Protein AF-A0A8R7VFB5-F1 (afdb_monomer_lite)

Foldseek 3Di:
DPPVVVVVVQVVCCVVQQWDWDDDQFIKIWHACLDPVGRVDIWIWGWHADPNAIDTDDGFPDFPCVVVLSVVCSVPVCVVVSSVVSSVRSSVCVVVVVGRDDDDPPPDDPDDPDDDDDDDDDDDDDDDDDDDDDDDDDDDDDDDDDDDDDDDDDDDDDDDDDDDDDDDDDDDDDDDDDD

InterPro domains:
  IPR013255 Chromosome segregation protein Spc25, C-terminal [PF08234] (23-91)
  IPR045143 Kinetochore protein Spc25 [PTHR14281] (3-148)

Secondary structure (DSSP, 8-state):
-HHHHHHHHHHHHHHHHTEEEEESSSEEEEE-SSSSSSTT--EEEEEEEETTEEEEEEEESPPTTHHHHHHHHHHH--HHHHHHHHHHHHHHHHHTT----------------PPPPP------------------------------------------------PPPPPP-------

pLDDT: mean 72.6, std 24.39, range [34.16, 98.31]

Structure (mmCIF, N/CA/C/O backbone):
data_AF-A0A8R7VFB5-F1
#
_entry.id   AF-A0A8R7VFB5-F1
#
loop_
_atom_site.group_PDB
_atom_site.id
_atom_site.type_symbol
_atom_site.label_atom_id
_atom_site.label_alt_id
_atom_site.label_comp_id
_atom_site.label_asym_id
_atom_site.label_entity_id
_atom_site.label_seq_id
_atom_site.pdbx_PDB_ins_code
_atom_site.Cartn_x
_atom_site.Cartn_y
_atom_site.Cartn_z
_atom_site.occupancy
_atom_site.B_iso_or_equiv
_atom_site.auth_seq_id
_atom_site.auth_comp_id
_atom_site.auth_asym_id
_atom_site.auth_atom_id
_atom_site.pdbx_PDB_model_num
ATOM 1 N N . MET A 1 1 ? -16.715 -22.264 -16.220 1.00 55.41 1 MET A N 1
ATOM 2 C CA . MET A 1 1 ? -16.460 -21.001 -16.951 1.00 55.41 1 MET A CA 1
ATOM 3 C C . MET A 1 1 ? -15.965 -19.855 -16.053 1.00 55.41 1 MET A C 1
ATOM 5 O O . MET A 1 1 ? -15.062 -19.168 -16.485 1.00 55.41 1 MET A O 1
ATOM 9 N N . GLY A 1 2 ? -16.449 -19.653 -14.815 1.00 65.12 2 GLY A N 1
ATOM 10 C CA . GLY A 1 2 ? -16.137 -18.430 -14.037 1.00 65.12 2 GLY A CA 1
ATOM 11 C C . GLY A 1 2 ? -14.713 -18.240 -13.472 1.00 65.12 2 GLY A C 1
ATOM 12 O O . GLY A 1 2 ? -14.278 -17.103 -13.348 1.00 65.12 2 GLY A O 1
ATOM 13 N N . LYS A 1 3 ? -13.966 -19.307 -13.147 1.00 72.25 3 LYS A N 1
ATOM 14 C CA . LYS A 1 3 ? -12.636 -19.177 -12.502 1.00 72.25 3 LYS A CA 1
ATOM 15 C C . LYS A 1 3 ? -11.554 -18.613 -13.432 1.00 72.25 3 LYS A C 1
ATOM 17 O O . LYS A 1 3 ? -10.810 -17.734 -13.027 1.00 72.25 3 LYS A O 1
ATOM 22 N N . LYS A 1 4 ? -11.544 -19.042 -14.701 1.00 75.69 4 LYS A N 1
ATOM 23 C CA . LYS A 1 4 ? -10.552 -18.603 -15.702 1.00 75.69 4 LYS A CA 1
ATOM 24 C C . LYS A 1 4 ? -10.586 -17.085 -15.926 1.00 75.69 4 LYS A C 1
ATOM 26 O O . LYS A 1 4 ? -9.539 -16.460 -15.993 1.00 75.69 4 LYS A O 1
ATOM 31 N N . ASN A 1 5 ? -11.785 -16.501 -15.943 1.00 88.62 5 ASN A N 1
ATOM 32 C CA . ASN A 1 5 ? -11.971 -15.057 -16.108 1.00 88.62 5 ASN A CA 1
ATOM 33 C C . ASN A 1 5 ? -11.494 -14.264 -14.878 1.00 88.62 5 ASN A C 1
ATOM 35 O O . ASN A 1 5 ? -11.025 -13.139 -15.014 1.00 88.62 5 ASN A O 1
ATOM 39 N N . LEU A 1 6 ? -11.615 -14.842 -13.675 1.00 92.50 6 LEU A N 1
ATOM 40 C CA . LEU A 1 6 ? -11.145 -14.213 -12.441 1.00 92.50 6 LEU A CA 1
ATOM 41 C C . LEU A 1 6 ? -9.615 -14.221 -12.366 1.00 92.50 6 LEU A C 1
ATOM 43 O O . LEU A 1 6 ? -9.022 -13.188 -12.077 1.00 92.50 6 LEU A O 1
ATOM 47 N N . ASP A 1 7 ? -8.987 -15.358 -12.662 1.00 92.88 7 ASP A N 1
ATOM 48 C CA . ASP A 1 7 ? -7.526 -15.487 -12.647 1.00 92.88 7 ASP A CA 1
ATOM 49 C C . ASP A 1 7 ? -6.875 -14.566 -13.691 1.00 92.88 7 ASP A C 1
ATOM 51 O O . ASP A 1 7 ? -5.879 -13.901 -13.405 1.00 92.88 7 ASP A O 1
ATOM 55 N N . GLU A 1 8 ? -7.478 -14.459 -14.879 1.00 94.62 8 GLU A N 1
ATOM 56 C CA . GLU A 1 8 ? -7.041 -13.530 -15.923 1.00 94.62 8 GLU A CA 1
ATOM 57 C C . GLU A 1 8 ? -7.176 -12.067 -15.482 1.00 94.62 8 GLU A C 1
ATOM 59 O O . GLU A 1 8 ? -6.231 -11.289 -15.633 1.00 94.62 8 GLU A O 1
ATOM 64 N N . ALA A 1 9 ? -8.305 -11.700 -14.868 1.00 94.69 9 ALA A N 1
ATOM 65 C CA . ALA A 1 9 ? -8.497 -10.360 -14.326 1.00 94.69 9 ALA A CA 1
ATOM 66 C C . ALA A 1 9 ? -7.468 -10.045 -13.228 1.00 94.69 9 ALA A C 1
ATOM 68 O O . ALA A 1 9 ? -6.837 -8.990 -13.267 1.00 94.69 9 ALA A O 1
ATOM 69 N N . ILE A 1 10 ? -7.244 -10.963 -12.281 1.00 94.19 10 ILE A N 1
ATOM 70 C CA . ILE A 1 10 ? -6.244 -10.806 -11.214 1.00 94.19 10 ILE A CA 1
ATOM 71 C C . ILE A 1 10 ? -4.848 -10.631 -11.814 1.00 94.19 10 ILE A C 1
ATOM 73 O O . ILE A 1 10 ? -4.123 -9.716 -11.428 1.00 94.19 10 ILE A O 1
ATOM 77 N N . MET A 1 11 ? -4.471 -11.464 -12.786 1.00 95.06 11 MET A N 1
ATOM 78 C CA . MET A 1 11 ? -3.186 -11.352 -13.472 1.00 95.06 11 MET A CA 1
ATOM 79 C C . MET A 1 11 ? -3.040 -9.995 -14.173 1.00 95.06 11 MET A C 1
ATOM 81 O O . MET A 1 11 ? -1.986 -9.361 -14.067 1.00 95.06 11 MET A O 1
ATOM 85 N N . TRP A 1 12 ? -4.092 -9.526 -14.849 1.00 96.31 12 TRP A N 1
ATOM 86 C CA . TRP A 1 12 ? -4.102 -8.220 -15.501 1.00 96.31 12 TRP A CA 1
ATOM 87 C C . TRP A 1 12 ? -3.917 -7.083 -14.489 1.00 96.31 12 TRP A C 1
ATOM 89 O O . TRP A 1 12 ? -3.036 -6.243 -14.680 1.00 96.31 12 TRP A O 1
ATOM 99 N N . TYR A 1 13 ? -4.659 -7.092 -13.375 1.00 95.62 13 TYR A N 1
ATOM 100 C CA . TYR A 1 13 ? -4.516 -6.097 -12.307 1.00 95.62 13 TYR A CA 1
ATOM 101 C C . TYR A 1 13 ? -3.123 -6.124 -11.682 1.00 95.62 13 TYR A C 1
ATOM 103 O O . TYR A 1 13 ? -2.502 -5.069 -11.543 1.00 95.62 13 TYR A O 1
ATOM 111 N N . ASN A 1 14 ? -2.596 -7.312 -11.378 1.00 95.44 14 ASN A N 1
ATOM 112 C CA . ASN A 1 14 ? -1.265 -7.467 -10.798 1.00 95.44 14 ASN A CA 1
ATOM 113 C C . ASN A 1 14 ? -0.189 -6.883 -11.718 1.00 95.44 14 ASN A C 1
ATOM 115 O O . ASN A 1 14 ? 0.667 -6.115 -11.273 1.00 95.44 14 ASN A O 1
ATOM 119 N N . LYS A 1 15 ? -0.265 -7.198 -13.017 1.00 94.88 15 LYS A N 1
ATOM 120 C CA . LYS A 1 15 ? 0.679 -6.711 -14.025 1.00 94.88 15 LYS A CA 1
ATOM 121 C C . LYS A 1 15 ? 0.552 -5.209 -14.251 1.00 94.88 15 LYS A C 1
ATOM 123 O O . LYS A 1 15 ? 1.570 -4.518 -14.305 1.00 94.88 15 LYS A O 1
ATOM 128 N N . PHE A 1 16 ? -0.665 -4.699 -14.423 1.00 95.44 16 PHE A N 1
ATOM 129 C CA . PHE A 1 16 ? -0.894 -3.297 -14.764 1.00 95.44 16 PHE A CA 1
ATOM 130 C C . PHE A 1 16 ? -0.557 -2.379 -13.589 1.00 95.44 16 PHE A C 1
ATOM 132 O O . PHE A 1 16 ? 0.201 -1.426 -13.750 1.00 95.44 16 PHE A O 1
ATOM 139 N N . LEU A 1 17 ? -1.047 -2.710 -12.393 1.00 95.38 17 LEU A N 1
ATOM 140 C CA . LEU A 1 17 ? -0.839 -1.893 -11.203 1.00 95.38 17 LEU A CA 1
ATOM 141 C C . LEU A 1 17 ? 0.534 -2.103 -10.562 1.00 95.38 17 LEU A C 1
ATOM 143 O O . LEU A 1 17 ? 0.938 -1.256 -9.765 1.00 95.38 17 LEU A O 1
ATOM 147 N N . GLY A 1 18 ? 1.232 -3.206 -10.861 1.00 96.69 18 GLY A N 1
ATOM 148 C CA . GLY A 1 18 ? 2.408 -3.613 -10.088 1.00 96.69 18 GLY A CA 1
ATOM 149 C C . GLY A 1 18 ? 2.028 -3.829 -8.626 1.00 96.69 18 GLY A C 1
ATOM 150 O O . GLY A 1 18 ? 2.663 -3.293 -7.731 1.00 96.69 18 GLY A O 1
ATOM 151 N N . PHE A 1 19 ? 0.899 -4.489 -8.376 1.00 97.38 19 PHE A N 1
ATOM 152 C CA . PHE A 1 19 ? 0.326 -4.616 -7.041 1.00 97.38 19 PHE A CA 1
ATOM 153 C C . PHE A 1 19 ? -0.261 -6.006 -6.863 1.00 97.38 19 PHE A C 1
ATOM 155 O O . PHE A 1 19 ? -1.101 -6.409 -7.656 1.00 97.38 19 PHE A O 1
ATOM 162 N N . ARG A 1 20 ? 0.155 -6.724 -5.822 1.00 96.94 20 ARG A N 1
ATOM 163 C CA . ARG A 1 20 ? -0.391 -8.042 -5.486 1.00 96.94 20 ARG A CA 1
ATOM 164 C C . ARG A 1 20 ? -0.609 -8.180 -3.987 1.00 96.94 20 ARG A C 1
ATOM 166 O O . ARG A 1 20 ? 0.061 -7.530 -3.184 1.00 96.94 20 ARG A O 1
ATOM 173 N N . VAL A 1 21 ? -1.514 -9.082 -3.625 1.00 96.94 21 VAL A N 1
ATOM 174 C CA . VAL A 1 21 ? -1.815 -9.434 -2.236 1.00 96.94 21 VAL A CA 1
ATOM 175 C C . VAL A 1 21 ? -1.481 -10.904 -2.018 1.00 96.94 21 VAL A C 1
ATOM 177 O O . VAL A 1 21 ? -1.875 -11.755 -2.812 1.00 96.94 21 VAL A O 1
ATOM 180 N N . VAL A 1 22 ? -0.738 -11.199 -0.954 1.00 96.31 22 VAL A N 1
ATOM 181 C CA . VAL A 1 22 ? -0.301 -12.551 -0.590 1.00 96.31 22 VAL A CA 1
ATOM 182 C C . VAL A 1 22 ? -0.826 -12.882 0.805 1.00 96.31 22 VAL A C 1
ATOM 184 O O . VAL A 1 22 ? -0.670 -12.087 1.733 1.00 96.31 22 VAL A O 1
ATOM 187 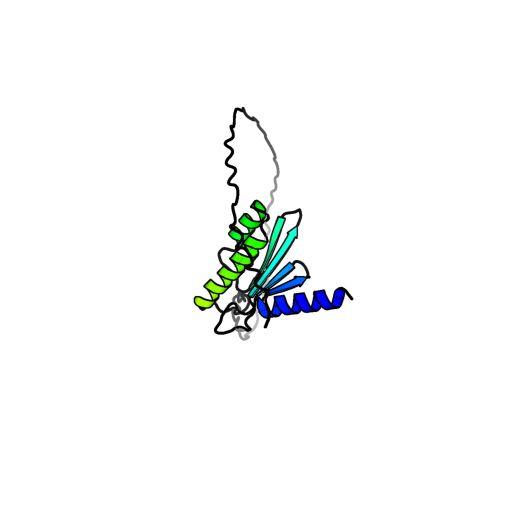N N . ALA A 1 23 ? -1.452 -14.049 0.950 1.00 94.94 23 ALA A N 1
ATOM 188 C CA . ALA A 1 23 ? -1.912 -14.564 2.237 1.00 94.94 23 ALA A CA 1
ATOM 189 C C . ALA A 1 23 ? -0.781 -15.304 2.976 1.00 94.94 23 ALA A C 1
ATOM 191 O O . ALA A 1 23 ? 0.025 -15.992 2.351 1.00 94.94 23 ALA A O 1
ATOM 192 N N . GLY A 1 24 ? -0.737 -15.176 4.301 1.00 92.38 24 GLY A N 1
ATOM 193 C CA . GLY A 1 24 ? 0.229 -15.833 5.185 1.00 92.38 24 GLY A CA 1
ATOM 194 C C . GLY A 1 24 ? -0.167 -15.647 6.652 1.00 92.38 24 GLY A C 1
ATOM 195 O O . GLY A 1 24 ? -1.348 -15.718 6.979 1.00 92.38 24 GLY A O 1
ATOM 196 N N . GLU A 1 25 ? 0.797 -15.361 7.535 1.00 91.25 25 GLU A N 1
ATOM 197 C CA . GLU A 1 25 ? 0.516 -15.011 8.945 1.00 91.25 25 GLU A CA 1
ATOM 198 C C . GLU A 1 25 ? -0.368 -13.751 9.083 1.00 91.25 25 GLU A C 1
ATOM 200 O O . GLU A 1 25 ? -1.109 -13.578 10.052 1.00 91.25 25 GLU A O 1
ATOM 205 N N . GLY A 1 26 ? -0.306 -12.885 8.076 1.00 95.69 26 GLY A N 1
ATOM 206 C CA . GLY A 1 26 ? -1.221 -11.781 7.848 1.00 95.69 26 GLY A CA 1
ATOM 207 C C . GLY A 1 26 ? -1.485 -11.623 6.354 1.00 95.69 26 GLY A C 1
ATOM 208 O O . GLY A 1 26 ? -1.256 -12.536 5.556 1.00 95.69 26 GLY A O 1
ATOM 209 N N . VAL A 1 27 ? -1.941 -10.440 5.964 1.00 97.25 27 VAL A N 1
ATOM 210 C CA . VAL A 1 27 ? -2.135 -10.064 4.565 1.00 97.25 27 VAL A CA 1
ATOM 211 C C . VAL A 1 27 ? -0.975 -9.173 4.141 1.00 97.25 27 VAL A C 1
ATOM 213 O O . VAL A 1 27 ? -0.819 -8.057 4.646 1.00 97.25 27 VAL A O 1
ATOM 216 N N . LYS A 1 28 ? -0.151 -9.666 3.212 1.00 98.06 28 LYS A N 1
ATOM 217 C CA . LYS A 1 28 ? 0.996 -8.934 2.670 1.00 98.06 28 LYS A CA 1
ATOM 218 C C . LYS A 1 28 ? 0.619 -8.238 1.369 1.00 98.06 28 LYS A C 1
ATOM 220 O O . LYS A 1 28 ? 0.228 -8.879 0.397 1.00 98.06 28 LYS A O 1
ATOM 225 N N . PHE A 1 29 ? 0.794 -6.927 1.351 1.00 98.31 29 PHE A N 1
ATOM 226 C CA . PHE A 1 29 ? 0.622 -6.061 0.195 1.00 98.31 29 PHE A CA 1
ATOM 227 C C . PHE A 1 29 ? 1.996 -5.846 -0.423 1.00 98.31 29 PHE A C 1
ATOM 229 O O . PHE A 1 29 ? 2.906 -5.379 0.262 1.00 98.31 29 PHE A O 1
ATOM 236 N N . VAL A 1 30 ? 2.158 -6.210 -1.692 1.00 98.12 30 VAL A N 1
ATOM 237 C CA . VAL A 1 30 ? 3.425 -6.053 -2.410 1.00 98.12 30 VAL A CA 1
ATOM 238 C C . VAL A 1 30 ? 3.220 -5.157 -3.616 1.00 98.12 30 VAL A C 1
ATOM 240 O O . VAL A 1 30 ? 2.300 -5.366 -4.408 1.00 98.12 30 VAL A O 1
ATOM 243 N N . PHE A 1 31 ? 4.099 -4.177 -3.747 1.00 98.31 31 PHE A N 1
ATOM 244 C CA . PHE A 1 31 ? 4.159 -3.234 -4.842 1.00 98.31 31 PHE A CA 1
ATOM 245 C C . PHE A 1 31 ? 5.462 -3.432 -5.608 1.00 98.31 31 PHE A C 1
ATOM 247 O O . PHE A 1 31 ? 6.534 -3.476 -5.014 1.00 98.31 31 PHE A O 1
ATOM 254 N N . SER A 1 32 ? 5.347 -3.501 -6.923 1.00 96.50 32 SER A N 1
ATOM 255 C CA . SER A 1 32 ? 6.426 -3.265 -7.874 1.00 96.50 32 SER A CA 1
ATOM 256 C C . SER A 1 32 ? 6.120 -1.983 -8.649 1.00 96.50 32 SER A C 1
ATOM 258 O O . SER A 1 32 ? 5.075 -1.350 -8.433 1.00 96.50 32 SER A O 1
ATOM 260 N N . LYS A 1 33 ? 7.016 -1.565 -9.551 1.00 95.69 33 LYS A N 1
ATOM 261 C CA . LYS A 1 33 ? 6.849 -0.320 -10.329 1.00 95.69 33 LYS A CA 1
ATOM 262 C C . LYS A 1 33 ? 6.593 0.892 -9.425 1.00 95.69 33 LYS A C 1
ATOM 264 O O . LYS A 1 33 ? 5.737 1.739 -9.700 1.00 95.69 33 LYS A O 1
ATOM 269 N N . VAL A 1 34 ? 7.257 0.899 -8.275 1.00 95.88 34 VAL A N 1
ATOM 270 C CA . VAL A 1 34 ? 7.241 2.014 -7.328 1.00 95.88 34 VAL A CA 1
ATOM 271 C C . VAL A 1 34 ? 8.300 3.017 -7.750 1.00 95.88 34 VAL A C 1
ATOM 273 O O . VAL A 1 34 ? 7.976 4.191 -7.921 1.00 95.88 34 VAL A O 1
ATOM 276 N N . ASP A 1 35 ? 9.524 2.535 -7.963 1.00 94.31 35 ASP A N 1
ATOM 277 C CA . ASP A 1 35 ? 10.593 3.277 -8.613 1.00 94.31 35 ASP A CA 1
ATOM 278 C C . ASP A 1 35 ? 10.544 3.027 -10.127 1.00 94.31 35 ASP A C 1
ATOM 280 O O . ASP A 1 35 ? 10.388 1.893 -10.582 1.00 94.31 35 ASP A O 1
ATOM 284 N N . MET A 1 36 ? 10.640 4.094 -10.919 1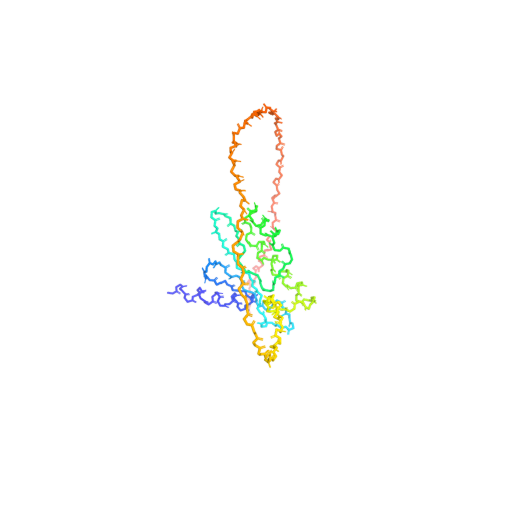.00 90.06 36 MET A N 1
ATOM 285 C CA . MET A 1 36 ? 10.722 3.989 -12.377 1.00 90.06 36 MET A CA 1
ATOM 286 C C . MET A 1 36 ? 12.121 3.584 -12.848 1.00 90.06 36 MET A C 1
ATOM 288 O O . MET A 1 36 ? 12.244 3.064 -13.954 1.00 90.06 36 MET A O 1
ATOM 292 N N . GLN A 1 37 ? 13.154 3.821 -12.033 1.00 91.88 37 GLN A N 1
ATOM 293 C CA . GLN A 1 37 ? 14.533 3.441 -12.342 1.00 91.88 37 GLN A CA 1
ATOM 294 C C . GLN A 1 37 ? 14.778 1.949 -12.093 1.00 91.88 37 GLN A C 1
ATOM 296 O O . GLN A 1 37 ? 15.525 1.314 -12.833 1.00 91.88 37 GLN A O 1
ATOM 301 N N . SER A 1 38 ? 14.099 1.381 -11.096 1.00 92.00 38 SER A N 1
ATOM 302 C CA . SER A 1 38 ? 14.137 -0.041 -10.750 1.00 92.00 38 SER A CA 1
ATOM 303 C C . SER A 1 38 ? 12.713 -0.613 -10.621 1.00 92.00 38 SER A C 1
ATOM 305 O O . SER A 1 38 ? 12.218 -0.873 -9.524 1.00 92.00 38 SER A O 1
ATOM 307 N N . PRO A 1 39 ? 12.005 -0.837 -11.746 1.00 92.94 39 PRO A N 1
ATOM 308 C CA . PRO A 1 39 ? 10.602 -1.263 -11.727 1.00 92.94 39 PRO A CA 1
ATOM 309 C C . PRO A 1 39 ? 10.377 -2.660 -11.132 1.00 92.94 39 PRO A C 1
ATOM 311 O O . PRO A 1 39 ? 9.245 -2.975 -10.746 1.00 92.94 39 PRO A O 1
ATOM 314 N N . ASP A 1 40 ? 11.433 -3.472 -11.061 1.00 92.25 40 ASP A N 1
ATOM 315 C CA . ASP A 1 40 ? 11.420 -4.821 -10.496 1.00 92.25 40 ASP A CA 1
ATOM 316 C C . ASP A 1 40 ? 11.619 -4.835 -8.971 1.00 92.25 40 ASP A C 1
ATOM 318 O O . ASP A 1 40 ? 11.341 -5.855 -8.337 1.00 92.25 40 ASP A O 1
ATOM 322 N N . ASP A 1 41 ? 12.036 -3.714 -8.364 1.00 94.31 41 ASP A N 1
ATOM 323 C CA . ASP A 1 41 ? 12.191 -3.620 -6.913 1.00 94.31 41 ASP A CA 1
ATOM 324 C C . ASP A 1 41 ? 10.838 -3.773 -6.213 1.00 94.31 41 ASP A C 1
ATOM 326 O O . ASP A 1 41 ? 9.830 -3.147 -6.569 1.00 94.31 41 ASP A O 1
ATOM 330 N N . GLU A 1 42 ? 10.829 -4.602 -5.170 1.00 96.12 42 GLU A N 1
ATOM 331 C CA . GLU A 1 42 ? 9.631 -4.880 -4.391 1.00 96.12 42 GLU A CA 1
ATOM 332 C C . GLU A 1 42 ? 9.590 -4.078 -3.094 1.00 96.12 42 GLU A C 1
ATOM 334 O O . GLU A 1 42 ? 10.499 -4.107 -2.263 1.00 96.12 42 GLU A O 1
ATOM 339 N N . TYR A 1 43 ? 8.450 -3.436 -2.882 1.00 97.81 43 TYR A N 1
ATOM 340 C CA . TYR A 1 43 ? 8.106 -2.709 -1.672 1.00 97.81 43 TYR A CA 1
ATOM 341 C C . TYR A 1 43 ? 6.909 -3.410 -1.060 1.00 97.81 43 TYR A C 1
ATOM 343 O O . TYR A 1 43 ? 5.969 -3.779 -1.763 1.00 97.81 43 TYR A O 1
ATOM 351 N N . SER A 1 44 ? 6.904 -3.634 0.245 1.00 97.81 44 SER A N 1
ATOM 352 C CA . SER A 1 44 ? 5.813 -4.380 0.853 1.00 97.81 44 SER A CA 1
ATOM 353 C C . SER A 1 44 ? 5.545 -4.000 2.287 1.00 97.81 44 SER A C 1
ATOM 355 O O . SER A 1 44 ? 6.423 -3.540 3.013 1.00 97.81 44 SER A O 1
ATOM 357 N N . PHE A 1 45 ? 4.314 -4.249 2.707 1.00 98.19 45 PHE A N 1
ATOM 358 C CA . PHE A 1 45 ? 3.954 -4.272 4.110 1.00 98.19 45 PHE A CA 1
ATOM 359 C C . PHE A 1 45 ? 3.012 -5.441 4.389 1.00 98.19 45 PHE A C 1
ATOM 361 O O . PHE A 1 45 ? 2.310 -5.913 3.496 1.00 98.19 45 PHE A O 1
ATOM 368 N N . CYS A 1 46 ? 3.002 -5.922 5.625 1.00 98.19 46 CYS A N 1
ATOM 369 C CA . CYS A 1 46 ? 2.137 -7.001 6.079 1.00 98.19 46 CYS A CA 1
ATOM 370 C C . CYS A 1 46 ? 1.325 -6.520 7.276 1.00 98.19 46 CYS A C 1
ATOM 372 O O . CYS A 1 46 ? 1.903 -6.028 8.246 1.00 98.19 46 CYS A O 1
ATOM 374 N N . ILE A 1 47 ? 0.002 -6.659 7.198 1.00 97.56 47 ILE A N 1
ATOM 375 C CA . ILE A 1 47 ? -0.917 -6.338 8.292 1.00 97.56 47 ILE A CA 1
ATOM 376 C C . ILE A 1 47 ? -1.631 -7.593 8.783 1.00 97.56 47 ILE A C 1
ATOM 378 O O . ILE A 1 47 ? -1.945 -8.493 8.005 1.00 97.56 47 ILE A O 1
ATOM 382 N N . LYS A 1 48 ? -1.928 -7.633 10.078 1.00 97.38 48 LYS A N 1
ATOM 383 C CA . LYS A 1 48 ? -2.732 -8.678 10.712 1.00 97.38 48 LYS A CA 1
ATOM 384 C C . LYS A 1 48 ? -3.784 -8.045 11.594 1.00 97.38 48 LYS A C 1
ATOM 386 O O . LYS A 1 48 ? -3.502 -7.077 12.297 1.00 97.38 48 LYS A O 1
ATOM 391 N N . VAL A 1 49 ? -4.981 -8.611 11.550 1.00 96.06 49 VAL A N 1
ATOM 392 C CA . VAL A 1 49 ? -6.095 -8.186 12.393 1.00 96.06 49 VAL A CA 1
ATOM 393 C C . VAL A 1 49 ? -6.138 -9.089 13.617 1.00 96.06 49 VAL A C 1
ATOM 395 O O . VAL A 1 49 ? -6.217 -10.309 13.481 1.00 96.06 49 VAL A O 1
ATOM 398 N N . ASN A 1 50 ? -6.077 -8.496 14.805 1.00 93.94 50 ASN A N 1
ATOM 399 C CA . ASN A 1 50 ? -6.236 -9.187 16.079 1.00 93.94 50 ASN A CA 1
ATOM 400 C C . ASN A 1 50 ? -7.270 -8.424 16.907 1.00 93.94 50 ASN A C 1
ATOM 402 O O . ASN A 1 50 ? -7.066 -7.247 17.171 1.00 93.94 50 ASN A O 1
ATOM 406 N N . LYS A 1 51 ? -8.347 -9.089 17.348 1.00 93.25 51 LYS A N 1
ATOM 407 C CA . LYS A 1 51 ? -9.422 -8.453 18.141 1.00 93.25 51 LYS A CA 1
ATOM 408 C C . LYS A 1 51 ? -9.925 -7.142 17.508 1.00 93.25 51 LYS A C 1
ATOM 410 O O . LYS A 1 51 ? -10.017 -6.128 18.186 1.00 93.25 51 LYS A O 1
ATOM 415 N N . ASP A 1 52 ? -10.184 -7.183 16.202 1.00 92.25 52 ASP A N 1
ATOM 416 C CA . ASP A 1 52 ? -10.653 -6.051 15.388 1.00 92.25 52 ASP A CA 1
ATOM 417 C C . ASP A 1 52 ? -9.678 -4.867 15.249 1.00 92.25 52 ASP A C 1
ATOM 419 O O . ASP A 1 52 ? -10.020 -3.861 14.634 1.00 92.25 52 ASP A O 1
ATOM 423 N N . GLU A 1 53 ? -8.437 -5.008 15.722 1.00 96.62 53 GLU A N 1
ATOM 424 C CA . GLU A 1 53 ? -7.379 -4.020 15.526 1.00 96.62 53 GLU A CA 1
ATOM 425 C C . GLU A 1 53 ? -6.349 -4.502 14.498 1.00 96.62 53 GLU A C 1
ATOM 427 O O . GLU A 1 53 ? -5.847 -5.631 14.540 1.00 96.62 53 GLU A O 1
ATOM 432 N N . TYR A 1 54 ? -5.998 -3.619 13.568 1.00 97.94 54 TYR A N 1
ATOM 433 C CA . TYR A 1 54 ? -4.901 -3.800 12.633 1.00 97.94 54 TYR A CA 1
ATOM 434 C C . TYR A 1 54 ? -3.560 -3.586 13.330 1.00 97.94 54 TYR A C 1
ATOM 436 O O . TYR A 1 54 ? -3.314 -2.565 13.971 1.00 97.94 54 TYR A O 1
ATOM 444 N N . SER A 1 55 ? -2.648 -4.522 13.102 1.00 97.00 55 SER A N 1
ATOM 445 C CA . SER A 1 55 ? -1.248 -4.458 13.505 1.00 97.00 55 SER A CA 1
ATOM 446 C C . SER A 1 55 ? -0.354 -4.615 12.279 1.00 97.00 55 SER A C 1
ATOM 448 O O . SER A 1 55 ? -0.661 -5.393 11.373 1.00 97.00 55 SER A O 1
ATOM 450 N N . LEU A 1 56 ? 0.749 -3.869 12.231 1.00 97.25 56 LEU A N 1
ATOM 451 C CA . LEU A 1 56 ? 1.766 -4.009 11.193 1.00 97.25 56 LEU A CA 1
ATOM 452 C C . LEU A 1 56 ? 2.797 -5.052 11.635 1.00 97.25 56 LEU A C 1
ATOM 454 O O . LEU A 1 56 ? 3.462 -4.865 12.649 1.00 97.25 56 LEU A O 1
ATOM 458 N N . ILE A 1 57 ? 2.953 -6.122 10.857 1.00 95.94 57 ILE A N 1
ATOM 459 C CA . ILE A 1 57 ? 3.947 -7.175 11.113 1.00 95.94 57 ILE A CA 1
ATOM 460 C C . ILE A 1 57 ? 5.293 -6.816 10.481 1.00 95.94 57 ILE A C 1
ATOM 462 O O . ILE A 1 57 ? 6.345 -6.964 11.094 1.00 95.94 57 ILE A O 1
ATOM 466 N N . GLN A 1 58 ? 5.266 -6.370 9.226 1.00 96.31 58 GLN A N 1
ATOM 467 C CA . GLN A 1 58 ? 6.469 -6.113 8.440 1.00 96.31 58 GLN A CA 1
ATOM 468 C C . GLN A 1 58 ? 6.241 -4.918 7.521 1.00 96.31 58 GLN A C 1
ATOM 470 O O . GLN A 1 58 ? 5.146 -4.743 6.991 1.00 96.31 58 GLN A O 1
ATOM 475 N N . CYS A 1 59 ? 7.286 -4.127 7.294 1.00 97.56 59 CYS A N 1
ATOM 476 C CA . CYS A 1 59 ? 7.325 -3.075 6.287 1.00 97.56 59 CYS A CA 1
ATOM 477 C C . CYS A 1 59 ? 8.729 -3.031 5.680 1.00 97.56 59 CYS A C 1
ATOM 479 O O . CYS A 1 59 ? 9.727 -3.054 6.402 1.00 97.56 59 CYS A O 1
ATOM 481 N N . THR A 1 60 ? 8.825 -3.055 4.358 1.00 95.69 60 THR A N 1
ATOM 482 C CA . THR A 1 60 ? 10.094 -3.123 3.633 1.00 95.69 60 THR A CA 1
ATOM 483 C C . THR A 1 60 ? 9.994 -2.260 2.378 1.00 95.69 60 THR A C 1
ATOM 485 O O . THR A 1 60 ? 9.183 -2.584 1.511 1.00 95.69 60 THR A O 1
ATOM 488 N N . PRO A 1 61 ? 10.792 -1.184 2.261 1.00 95.00 61 PRO A N 1
ATOM 489 C CA . PRO A 1 61 ? 11.643 -0.591 3.298 1.00 95.00 61 PRO A CA 1
ATOM 490 C C . PRO A 1 61 ? 10.814 -0.040 4.473 1.00 95.00 61 PRO A C 1
ATOM 492 O O . PRO A 1 61 ? 9.632 0.252 4.325 1.00 95.00 61 PRO A O 1
ATOM 495 N N . LEU A 1 62 ? 11.416 0.106 5.655 1.00 93.69 62 LEU A N 1
ATOM 496 C CA . LEU A 1 62 ? 10.716 0.670 6.812 1.00 93.69 62 LEU A CA 1
ATOM 497 C C . LEU A 1 62 ? 10.417 2.163 6.591 1.00 93.69 62 LEU A C 1
ATOM 499 O O . LEU A 1 62 ? 11.314 2.942 6.266 1.00 93.69 62 LEU A O 1
ATOM 503 N N . LEU A 1 63 ? 9.166 2.572 6.813 1.00 93.88 63 LEU A N 1
ATOM 504 C CA . LEU A 1 63 ? 8.726 3.965 6.705 1.00 93.88 63 LEU A CA 1
ATOM 505 C C . LEU A 1 63 ? 8.593 4.597 8.097 1.00 93.88 63 LEU A C 1
ATOM 507 O O . LEU A 1 63 ? 8.088 3.969 9.030 1.00 93.88 63 LEU A O 1
ATOM 511 N N . LYS A 1 64 ? 9.026 5.855 8.239 1.00 90.69 64 LYS A N 1
ATOM 512 C CA . LYS A 1 64 ? 9.065 6.559 9.536 1.00 90.69 64 LYS A CA 1
ATOM 513 C C . LYS A 1 64 ? 7.679 6.799 10.141 1.00 90.69 64 LYS A C 1
ATOM 515 O O . LYS A 1 64 ? 7.548 6.808 11.355 1.00 90.69 64 LYS A O 1
ATOM 520 N N . ASP A 1 65 ? 6.663 6.985 9.309 1.00 92.69 65 ASP A N 1
ATOM 521 C CA . ASP A 1 65 ? 5.304 7.354 9.711 1.00 92.69 65 ASP A CA 1
ATOM 522 C C . ASP A 1 65 ? 4.342 6.159 9.797 1.00 92.69 65 ASP A C 1
ATOM 524 O O . ASP A 1 65 ? 3.137 6.341 9.960 1.00 92.69 65 ASP A O 1
ATOM 528 N N . THR A 1 66 ? 4.846 4.921 9.716 1.00 94.81 66 THR A N 1
ATOM 529 C CA . THR A 1 66 ? 3.964 3.743 9.651 1.00 94.81 66 THR A CA 1
ATOM 530 C C . THR A 1 66 ? 3.087 3.583 10.897 1.00 94.81 66 THR A C 1
ATOM 532 O O . THR A 1 66 ? 1.943 3.152 10.784 1.00 94.81 66 THR A O 1
ATOM 535 N N . GLU A 1 67 ? 3.578 3.958 12.081 1.00 95.31 67 GLU A N 1
ATOM 536 C CA . GLU A 1 67 ? 2.805 3.862 13.325 1.00 95.31 67 GLU A CA 1
ATOM 537 C C . GLU A 1 67 ? 1.577 4.789 13.318 1.00 95.31 67 GLU A C 1
ATOM 539 O O . GLU A 1 67 ? 0.478 4.374 13.686 1.00 95.31 67 GLU A O 1
ATOM 544 N N . GLU A 1 68 ? 1.738 6.029 12.851 1.00 97.31 68 GLU A N 1
ATOM 545 C CA . GLU A 1 68 ? 0.637 6.992 12.726 1.00 97.31 68 GLU A CA 1
ATOM 546 C C . GLU A 1 68 ? -0.392 6.528 11.694 1.00 97.31 68 GLU A C 1
ATOM 548 O O . GLU A 1 68 ? -1.596 6.622 11.931 1.00 97.31 68 GLU A O 1
ATOM 553 N N . LEU A 1 69 ? 0.072 5.954 10.581 1.00 97.50 69 LEU A N 1
ATOM 554 C CA . LEU A 1 69 ? -0.811 5.407 9.553 1.00 97.50 69 LEU A CA 1
ATOM 555 C C . LEU A 1 69 ? -1.633 4.221 10.071 1.00 97.50 69 LEU A C 1
ATOM 557 O O . LEU A 1 69 ? -2.809 4.104 9.737 1.00 97.50 69 LEU A O 1
ATOM 561 N N . VAL A 1 70 ? -1.048 3.352 10.902 1.00 97.94 70 VAL A N 1
ATOM 562 C CA . VAL A 1 70 ? -1.781 2.238 11.530 1.00 97.94 70 VAL A CA 1
ATOM 563 C C . VAL A 1 70 ? -2.796 2.758 12.551 1.00 97.94 70 VAL A C 1
ATOM 565 O O . VAL A 1 70 ? -3.897 2.217 12.645 1.00 97.94 70 VAL A O 1
ATOM 568 N N . LYS A 1 71 ? -2.483 3.833 13.286 1.00 97.88 71 LYS A N 1
ATOM 569 C CA . LYS A 1 71 ? -3.450 4.495 14.179 1.00 97.88 71 LYS A CA 1
ATOM 570 C C . LYS A 1 71 ? -4.628 5.091 13.396 1.00 97.88 71 LYS A C 1
ATOM 572 O O . LYS A 1 71 ? -5.773 4.856 13.775 1.00 97.88 71 LYS A O 1
ATOM 577 N N . ASP A 1 72 ? -4.371 5.791 12.285 1.00 97.94 72 ASP A N 1
ATOM 578 C CA . ASP A 1 72 ? -5.427 6.310 11.391 1.00 97.94 72 ASP A CA 1
ATOM 579 C C . ASP A 1 72 ? -6.272 5.172 10.801 1.00 97.94 72 ASP A C 1
ATOM 581 O O . ASP A 1 72 ? -7.500 5.264 10.770 1.00 97.94 72 ASP A O 1
ATOM 585 N N . LEU A 1 73 ? -5.636 4.065 10.397 1.00 98.06 73 LEU A N 1
ATOM 586 C CA . LEU A 1 73 ? -6.329 2.878 9.893 1.00 98.06 73 LEU A CA 1
ATOM 587 C C . LEU A 1 73 ? -7.265 2.276 10.947 1.00 98.06 73 LEU A C 1
ATOM 589 O O . LEU A 1 73 ? -8.410 1.981 10.630 1.00 98.06 73 LEU A O 1
ATOM 593 N N . ASN A 1 74 ? -6.817 2.126 12.192 1.00 98.19 74 ASN A N 1
ATOM 594 C CA . ASN A 1 74 ? -7.664 1.607 13.270 1.00 98.19 74 ASN A CA 1
ATOM 595 C C . ASN A 1 74 ? -8.816 2.557 13.634 1.00 98.19 74 ASN A C 1
ATOM 597 O O . ASN A 1 74 ? -9.887 2.104 14.020 1.00 98.19 74 ASN A O 1
ATOM 601 N N . CYS A 1 75 ? -8.623 3.868 13.477 1.00 97.88 75 CYS A N 1
ATOM 602 C CA . CYS A 1 75 ? -9.662 4.865 13.732 1.00 97.88 75 CYS A CA 1
ATOM 603 C C . CYS A 1 75 ? -10.721 4.916 12.615 1.00 97.88 75 CYS A C 1
ATOM 605 O O . CYS A 1 75 ? -11.916 5.024 12.880 1.00 97.88 75 CYS A O 1
ATOM 607 N N . THR A 1 76 ? -10.286 4.844 11.354 1.00 97.69 76 THR A N 1
ATOM 608 C CA . THR A 1 76 ? -11.147 5.059 10.176 1.00 97.69 76 THR A CA 1
ATOM 609 C C . THR A 1 76 ? -11.637 3.770 9.521 1.00 97.69 76 THR A C 1
ATOM 611 O O . THR A 1 76 ? -12.613 3.802 8.774 1.00 97.69 76 THR A O 1
ATOM 614 N N . ASN A 1 77 ? -10.955 2.649 9.768 1.00 97.31 77 ASN A N 1
ATOM 615 C CA . ASN A 1 77 ? -11.115 1.376 9.064 1.00 97.31 77 ASN A CA 1
ATOM 616 C C . ASN A 1 77 ? -10.996 1.498 7.525 1.00 97.31 77 ASN A C 1
ATOM 618 O O . ASN A 1 77 ? -11.516 0.667 6.779 1.00 97.31 77 ASN A O 1
ATOM 622 N N . ASP A 1 78 ? -10.313 2.535 7.023 1.00 97.81 78 ASP A N 1
ATOM 623 C CA . ASP A 1 78 ? -10.153 2.778 5.587 1.00 97.81 78 ASP A CA 1
ATOM 624 C C . ASP A 1 78 ? -8.868 2.132 5.050 1.00 97.81 78 ASP A C 1
ATOM 626 O O . ASP A 1 78 ? -7.827 2.771 4.843 1.00 97.81 78 ASP A O 1
ATOM 630 N N . LEU A 1 79 ? -8.951 0.823 4.800 1.00 96.94 79 LEU A N 1
ATOM 631 C CA . LEU A 1 79 ? -7.841 0.048 4.247 1.00 96.94 79 LEU A CA 1
ATOM 632 C C . LEU A 1 79 ? -7.425 0.541 2.851 1.00 96.94 79 LEU A C 1
ATOM 634 O O . LEU A 1 79 ? -6.239 0.535 2.524 1.00 96.94 79 LEU A O 1
ATOM 638 N N . PHE A 1 80 ? -8.370 1.003 2.026 1.00 96.81 80 PHE A N 1
ATOM 639 C CA . PHE A 1 80 ? -8.063 1.493 0.680 1.00 96.81 80 PHE A CA 1
ATOM 640 C C . PHE A 1 80 ? -7.216 2.765 0.733 1.00 96.81 80 PHE A C 1
ATOM 642 O O . PHE A 1 80 ? -6.207 2.865 0.027 1.00 96.81 80 PHE A O 1
ATOM 649 N N . LYS A 1 81 ? -7.587 3.726 1.586 1.00 97.88 81 LYS A N 1
ATOM 650 C CA . LYS A 1 81 ? -6.795 4.935 1.836 1.00 97.88 81 LYS A CA 1
ATOM 651 C C . LYS A 1 81 ? -5.418 4.580 2.387 1.00 97.88 81 LYS A C 1
ATOM 653 O O . LYS A 1 81 ? -4.424 5.080 1.861 1.00 97.88 81 LYS A O 1
ATOM 658 N N . PHE A 1 82 ? -5.343 3.677 3.364 1.00 98.25 82 PHE A N 1
ATOM 659 C CA . PHE A 1 82 ? -4.074 3.228 3.940 1.00 98.25 82 PHE A CA 1
ATOM 660 C C . PHE A 1 82 ? -3.125 2.638 2.881 1.00 98.25 82 PHE A C 1
ATOM 662 O O . PHE A 1 82 ? -1.992 3.098 2.744 1.00 98.25 82 PHE A O 1
ATOM 669 N N . VAL A 1 83 ? -3.599 1.695 2.056 1.00 98.12 83 VAL A N 1
ATOM 670 C CA . VAL A 1 83 ? -2.819 1.067 0.968 1.00 98.12 83 VAL A CA 1
ATOM 671 C C . VAL A 1 83 ? -2.291 2.117 -0.019 1.00 98.12 83 VAL A C 1
ATOM 673 O O . VAL A 1 83 ? -1.134 2.050 -0.442 1.00 98.12 83 VAL A O 1
ATOM 676 N N . ARG A 1 84 ? -3.112 3.116 -0.371 1.00 98.06 84 ARG A N 1
ATOM 677 C CA . ARG A 1 84 ? -2.707 4.208 -1.273 1.00 98.06 84 ARG A CA 1
ATOM 678 C C . ARG A 1 84 ? -1.629 5.097 -0.662 1.00 98.06 84 ARG A C 1
ATOM 680 O O . ARG A 1 84 ? -0.676 5.439 -1.361 1.00 98.06 84 ARG A O 1
ATOM 687 N N . ILE A 1 85 ? -1.763 5.457 0.616 1.00 98.00 85 ILE A N 1
ATOM 688 C CA . ILE A 1 85 ? -0.763 6.270 1.317 1.00 98.00 85 ILE A CA 1
ATOM 689 C C . ILE A 1 85 ? 0.558 5.505 1.415 1.00 98.00 85 ILE A C 1
ATOM 691 O O . ILE A 1 85 ? 1.593 6.060 1.057 1.00 98.00 85 ILE A O 1
ATOM 695 N N . MET A 1 86 ? 0.529 4.223 1.795 1.00 98.00 86 MET A N 1
ATOM 696 C CA . MET A 1 86 ? 1.730 3.381 1.863 1.00 98.00 86 MET A CA 1
ATOM 697 C C . MET A 1 86 ? 2.485 3.353 0.530 1.00 98.00 86 MET A C 1
ATOM 699 O O . MET A 1 86 ? 3.694 3.584 0.503 1.00 98.00 86 MET A O 1
ATOM 703 N N . ARG A 1 87 ? 1.782 3.172 -0.599 1.00 97.81 87 ARG A N 1
ATOM 704 C CA . ARG A 1 87 ? 2.411 3.236 -1.928 1.00 97.81 87 ARG A CA 1
ATOM 705 C C . ARG A 1 87 ? 3.050 4.599 -2.203 1.00 97.81 87 ARG A C 1
ATOM 707 O O . ARG A 1 87 ? 4.187 4.647 -2.662 1.00 97.81 87 ARG A O 1
ATOM 714 N N . ALA A 1 88 ? 2.356 5.696 -1.899 1.00 97.00 88 ALA A N 1
ATOM 715 C CA . ALA A 1 88 ? 2.895 7.044 -2.084 1.00 97.00 88 ALA A CA 1
ATOM 716 C C . ALA A 1 88 ? 4.142 7.298 -1.215 1.00 97.00 88 ALA A C 1
ATOM 718 O O . ALA A 1 88 ? 5.088 7.951 -1.656 1.00 97.00 88 ALA A O 1
ATOM 719 N N . ARG A 1 89 ? 4.185 6.750 0.006 1.00 96.75 89 ARG A N 1
ATOM 720 C CA . ARG A 1 89 ? 5.365 6.826 0.877 1.00 96.75 89 ARG A CA 1
ATOM 721 C C . ARG A 1 89 ? 6.541 6.031 0.330 1.00 96.75 89 ARG A C 1
ATOM 723 O O . ARG A 1 89 ? 7.653 6.553 0.338 1.00 96.75 89 ARG A O 1
ATOM 730 N N . PHE A 1 90 ? 6.306 4.832 -0.198 1.00 96.69 90 PHE A N 1
ATOM 731 C CA . PHE A 1 90 ? 7.351 4.070 -0.880 1.00 96.69 90 PHE A CA 1
ATOM 732 C C . PHE A 1 90 ? 7.907 4.817 -2.097 1.00 96.69 90 PHE A C 1
ATOM 734 O O . PHE A 1 90 ? 9.121 4.912 -2.237 1.00 96.69 90 PHE A O 1
ATOM 741 N N . GLN A 1 91 ? 7.045 5.436 -2.911 1.00 95.75 91 GLN A N 1
ATOM 742 C CA . GLN A 1 91 ? 7.476 6.273 -4.040 1.00 95.75 91 GLN A CA 1
ATOM 743 C C . GLN A 1 91 ? 8.339 7.453 -3.576 1.00 95.75 91 GLN A C 1
ATOM 745 O O . GLN A 1 91 ? 9.412 7.703 -4.118 1.00 95.75 91 GLN A O 1
ATOM 750 N N . ALA A 1 92 ? 7.908 8.158 -2.527 1.00 94.31 92 ALA A N 1
ATOM 751 C CA . ALA A 1 92 ? 8.672 9.267 -1.966 1.00 94.31 92 ALA A CA 1
ATOM 752 C C . ALA A 1 92 ? 10.017 8.822 -1.360 1.00 94.31 92 ALA A C 1
ATOM 754 O O . ALA A 1 92 ? 10.975 9.593 -1.381 1.00 94.31 92 ALA A O 1
ATOM 755 N N . ALA A 1 93 ? 10.093 7.611 -0.801 1.00 92.06 93 ALA A N 1
ATOM 756 C CA . ALA A 1 93 ? 11.325 7.037 -0.265 1.00 92.06 93 ALA A CA 1
ATOM 757 C C . ALA A 1 93 ? 12.299 6.616 -1.378 1.00 92.06 93 ALA A C 1
ATOM 759 O O . ALA A 1 93 ? 13.494 6.888 -1.260 1.00 92.06 93 ALA A O 1
ATOM 760 N N . ALA A 1 94 ? 11.784 6.044 -2.472 1.00 91.75 94 ALA A N 1
ATOM 761 C CA . ALA A 1 94 ? 12.571 5.666 -3.645 1.00 91.75 94 ALA A CA 1
ATOM 762 C C . ALA A 1 94 ? 13.262 6.884 -4.284 1.00 91.75 94 ALA A C 1
ATOM 764 O O . ALA A 1 94 ? 14.475 6.879 -4.463 1.00 91.75 94 ALA A O 1
ATOM 765 N N . ILE A 1 95 ? 12.530 7.990 -4.485 1.00 88.62 95 ILE A N 1
ATOM 766 C CA . ILE A 1 95 ? 13.088 9.249 -5.029 1.00 88.62 95 ILE A CA 1
ATOM 767 C C . ILE A 1 95 ? 14.227 9.799 -4.154 1.00 88.62 95 ILE A C 1
ATOM 769 O O . ILE A 1 95 ? 15.152 10.439 -4.649 1.00 88.62 95 ILE A O 1
ATOM 773 N N . LYS A 1 96 ? 14.172 9.561 -2.840 1.00 82.25 96 LYS A N 1
ATOM 774 C CA . LYS A 1 96 ? 15.182 10.025 -1.879 1.00 82.25 96 LYS A CA 1
ATOM 775 C C . LYS A 1 96 ? 16.405 9.104 -1.788 1.00 82.25 96 LYS A C 1
ATOM 777 O O . LYS A 1 96 ? 17.268 9.361 -0.954 1.00 82.25 96 LYS A O 1
ATOM 782 N N . GLY A 1 97 ? 16.478 8.043 -2.597 1.00 71.50 97 GLY A N 1
ATOM 783 C CA . GLY A 1 97 ? 17.585 7.084 -2.584 1.00 71.50 97 GLY A CA 1
ATOM 784 C C . GLY A 1 97 ? 17.597 6.166 -1.360 1.00 71.50 97 GLY A C 1
ATOM 785 O O . GLY A 1 97 ? 18.626 5.571 -1.045 1.00 71.50 97 GLY A O 1
ATOM 786 N N . VAL A 1 98 ? 16.471 6.034 -0.645 1.00 64.69 98 VAL A N 1
ATOM 787 C CA . VAL A 1 98 ? 16.323 4.998 0.387 1.00 64.69 98 VAL A CA 1
ATOM 788 C C . VAL A 1 98 ? 16.019 3.690 -0.335 1.00 64.69 98 VAL A C 1
ATOM 790 O O . VAL A 1 98 ? 14.864 3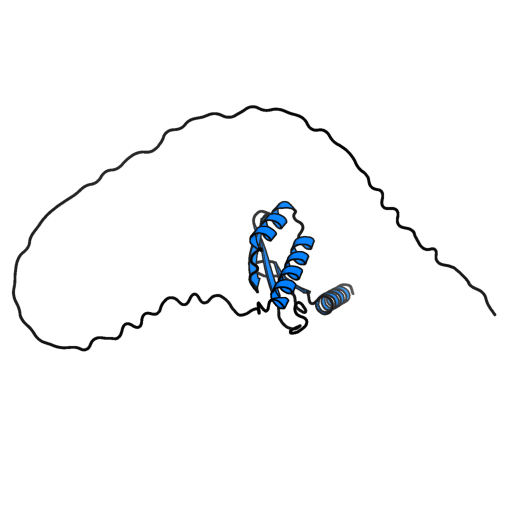.293 -0.488 1.00 64.69 98 VAL A O 1
ATOM 793 N N . HIS A 1 99 ? 17.071 3.053 -0.844 1.00 58.31 99 HIS A N 1
ATOM 794 C CA . HIS A 1 99 ? 16.965 1.739 -1.460 1.00 58.31 99 HIS A CA 1
ATOM 795 C C . HIS A 1 99 ? 16.565 0.699 -0.404 1.00 58.31 99 HIS A C 1
ATOM 797 O O . HIS A 1 99 ? 16.978 0.815 0.757 1.00 58.31 99 HIS A O 1
ATOM 803 N N . PRO A 1 100 ? 15.773 -0.324 -0.769 1.00 52.16 100 PRO A N 1
ATOM 804 C CA . PRO A 1 100 ? 15.445 -1.429 0.121 1.00 52.16 100 PRO A CA 1
ATOM 805 C C . PRO A 1 100 ? 16.679 -2.323 0.337 1.00 52.16 100 PRO A C 1
ATOM 807 O O . PRO A 1 100 ? 16.756 -3.444 -0.150 1.00 52.16 100 PRO A O 1
ATOM 810 N N . ALA A 1 101 ? 17.661 -1.828 1.089 1.00 49.22 101 ALA A N 1
ATOM 811 C CA . ALA A 1 101 ? 18.755 -2.624 1.619 1.00 49.22 101 ALA A CA 1
ATOM 812 C C . ALA A 1 101 ? 18.371 -3.112 3.023 1.00 49.22 101 ALA A C 1
ATOM 814 O O . ALA A 1 101 ? 18.331 -2.350 3.986 1.00 49.22 101 ALA A O 1
ATOM 815 N N . THR A 1 102 ? 18.002 -4.391 3.067 1.00 47.44 102 THR A N 1
ATOM 816 C CA . THR A 1 102 ? 18.331 -5.387 4.095 1.00 47.44 102 THR A CA 1
ATOM 817 C C . THR A 1 102 ? 18.365 -4.906 5.552 1.00 47.44 102 THR A C 1
ATOM 819 O O . THR A 1 102 ? 19.298 -4.243 5.984 1.00 47.44 102 THR A O 1
ATOM 822 N N . SER A 1 103 ? 17.348 -5.340 6.309 1.00 46.28 103 SER A N 1
ATOM 823 C CA . SER A 1 103 ? 17.427 -5.825 7.698 1.00 46.28 103 SER A CA 1
ATOM 824 C C . SER A 1 103 ? 18.607 -5.314 8.531 1.00 46.28 103 SER A C 1
ATOM 826 O O . SER A 1 103 ? 19.739 -5.739 8.312 1.00 46.28 103 SER A O 1
ATOM 828 N N . LEU A 1 104 ? 18.317 -4.524 9.572 1.00 44.34 104 LEU A N 1
ATOM 829 C CA . LEU A 1 104 ? 19.268 -4.216 10.638 1.00 44.34 104 LEU A CA 1
ATOM 830 C C . LEU A 1 104 ? 19.932 -5.504 11.152 1.00 44.34 104 LEU A C 1
ATOM 832 O O . LEU A 1 104 ? 19.338 -6.251 11.925 1.00 44.34 104 LEU A O 1
ATOM 836 N N . CYS A 1 105 ? 21.186 -5.742 10.789 1.00 44.09 105 CYS A N 1
ATOM 837 C CA . CYS A 1 105 ? 22.090 -6.459 11.668 1.00 44.09 105 CYS A CA 1
ATOM 838 C C . CYS A 1 105 ? 22.589 -5.434 12.687 1.00 44.09 105 CYS A C 1
ATOM 840 O O . CYS A 1 105 ? 23.493 -4.642 12.429 1.00 44.09 105 CYS A O 1
ATOM 842 N N . THR A 1 106 ? 21.969 -5.428 13.867 1.00 43.69 106 THR A N 1
ATOM 843 C CA . THR A 1 106 ? 22.625 -4.908 15.064 1.00 43.69 106 THR A CA 1
ATOM 844 C C . THR A 1 106 ? 23.813 -5.828 15.313 1.00 43.69 106 THR A C 1
ATOM 846 O O . THR A 1 106 ? 23.671 -6.886 15.924 1.00 43.69 106 THR A O 1
ATOM 849 N N . ASN A 1 107 ? 24.974 -5.480 14.756 1.00 40.19 107 ASN A N 1
ATOM 850 C CA . ASN A 1 107 ? 26.214 -6.169 15.067 1.00 40.19 107 ASN A CA 1
ATOM 851 C C . ASN A 1 107 ? 26.469 -5.973 16.558 1.00 40.19 107 ASN A C 1
ATOM 853 O O . ASN A 1 107 ? 26.899 -4.911 17.006 1.00 40.19 107 ASN A O 1
ATOM 857 N N . THR A 1 108 ? 26.143 -7.013 17.321 1.00 51.28 108 THR A N 1
ATOM 858 C CA . THR A 1 108 ? 26.610 -7.186 18.684 1.00 51.28 108 THR A CA 1
ATOM 859 C C . THR A 1 108 ? 28.131 -7.059 18.654 1.00 51.28 108 THR A C 1
ATOM 861 O O . THR A 1 108 ? 28.808 -7.704 17.845 1.00 51.28 108 THR A O 1
ATOM 864 N N . SER A 1 109 ? 28.659 -6.154 19.471 1.00 48.31 109 SER A N 1
ATOM 865 C CA . SER A 1 109 ? 30.085 -5.900 19.622 1.00 48.31 109 SER A CA 1
ATOM 866 C C . SER A 1 109 ? 30.813 -7.212 19.903 1.00 48.31 109 SER A C 1
ATOM 868 O O . SER A 1 109 ? 30.793 -7.722 21.019 1.00 48.31 109 SER A O 1
ATOM 870 N N . SER A 1 110 ? 31.453 -7.776 18.882 1.00 46.81 110 SER A N 1
ATOM 871 C CA . SER A 1 110 ? 32.348 -8.915 19.040 1.00 46.81 110 SER A CA 1
ATOM 872 C C . SER A 1 110 ? 33.709 -8.354 19.431 1.00 46.81 110 SER A C 1
ATOM 874 O O . SER A 1 110 ? 34.528 -8.020 18.580 1.00 46.81 110 SER A O 1
ATOM 876 N N . THR A 1 111 ? 33.918 -8.161 20.731 1.00 56.44 111 THR A N 1
ATOM 877 C CA . THR A 1 111 ? 35.240 -7.873 21.295 1.00 56.44 111 THR A CA 1
ATOM 878 C C . THR A 1 111 ? 36.173 -9.055 21.005 1.00 56.44 111 THR A C 1
ATOM 880 O O . THR A 1 111 ? 35.851 -10.169 21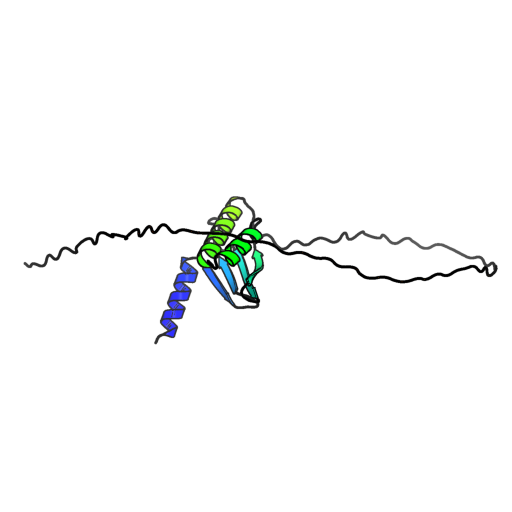.426 1.00 56.44 111 THR A O 1
ATOM 883 N N . PRO A 1 112 ? 37.321 -8.869 20.329 1.00 47.84 112 PRO A N 1
ATOM 884 C CA . PRO A 1 112 ? 38.301 -9.934 20.182 1.00 47.84 112 PRO A CA 1
ATOM 885 C C . PRO A 1 112 ? 39.077 -10.063 21.498 1.00 47.84 112 PRO A C 1
ATOM 887 O O . PRO A 1 112 ? 39.945 -9.247 21.802 1.00 47.84 112 PRO A O 1
ATOM 890 N N . ILE A 1 113 ? 38.759 -11.075 22.307 1.00 48.78 113 ILE A N 1
ATOM 891 C CA . ILE A 1 113 ? 39.603 -11.444 23.449 1.00 48.78 113 ILE A CA 1
ATOM 892 C C . ILE A 1 113 ? 40.773 -12.254 22.888 1.00 48.78 113 ILE A C 1
ATOM 894 O O . ILE A 1 113 ? 40.661 -13.448 22.622 1.00 48.78 113 ILE A O 1
ATOM 898 N N . SER A 1 114 ? 41.889 -11.563 22.664 1.00 46.41 114 SER A N 1
ATOM 899 C CA . SER A 1 114 ? 43.191 -12.180 22.424 1.00 46.41 114 SER A CA 1
ATOM 900 C C . SER A 1 114 ? 43.578 -13.037 23.629 1.00 46.41 114 SER A C 1
ATOM 902 O O . SER A 1 114 ? 43.520 -12.580 24.770 1.00 46.41 114 SER A O 1
ATOM 904 N N . SER A 1 115 ? 43.980 -14.279 23.375 1.00 54.94 115 SER A N 1
ATOM 905 C CA . SER A 1 115 ? 44.489 -15.211 24.384 1.00 54.94 115 SER A CA 1
ATOM 906 C C . SER A 1 115 ? 45.787 -14.695 25.031 1.00 54.94 115 SER A C 1
ATOM 908 O O . SER A 1 115 ? 46.619 -14.128 24.320 1.00 54.94 115 SER A O 1
ATOM 910 N N . PRO A 1 116 ? 46.013 -14.916 26.339 1.00 63.50 116 PRO A N 1
ATOM 911 C CA . PRO A 1 116 ? 47.327 -14.743 26.959 1.00 63.50 116 PRO A CA 1
ATOM 912 C C . PRO A 1 116 ? 48.153 -16.049 26.928 1.00 63.50 116 PRO A C 1
ATOM 914 O O . PRO A 1 116 ? 47.570 -17.135 26.995 1.00 63.50 116 PRO A O 1
ATOM 917 N N . PRO A 1 117 ? 49.498 -15.982 26.848 1.00 51.25 117 PRO A N 1
ATOM 918 C CA . PRO A 1 117 ? 50.359 -17.159 26.916 1.00 51.25 117 PRO A CA 1
ATOM 919 C C . PRO A 1 117 ? 50.681 -17.569 28.363 1.00 51.25 117 PRO A C 1
ATOM 921 O O . PRO A 1 117 ? 50.592 -16.775 29.299 1.00 51.25 117 PRO A O 1
ATOM 924 N N . ALA A 1 118 ? 51.072 -18.836 28.511 1.00 46.75 118 ALA A N 1
ATOM 925 C CA . ALA A 1 118 ? 51.382 -19.516 29.764 1.00 46.75 118 ALA A CA 1
ATOM 926 C C . ALA A 1 118 ? 52.818 -19.275 30.272 1.00 46.75 118 ALA A C 1
ATOM 928 O O . ALA A 1 118 ? 53.768 -19.314 29.494 1.00 46.75 118 ALA A O 1
ATOM 929 N N . ALA A 1 119 ? 52.947 -19.118 31.593 1.00 40.91 119 ALA A N 1
ATOM 930 C CA . ALA A 1 119 ? 54.119 -19.329 32.463 1.00 40.91 119 ALA A CA 1
ATOM 931 C C . ALA A 1 119 ? 53.620 -19.097 33.914 1.00 40.91 119 ALA A C 1
ATOM 933 O O . ALA A 1 119 ? 52.720 -18.288 34.094 1.00 40.91 119 ALA A O 1
ATOM 934 N N . SER A 1 120 ? 54.087 -19.669 35.023 1.00 40.22 120 SER A N 1
ATOM 935 C CA . SER A 1 120 ? 55.077 -20.684 35.385 1.00 40.22 120 SER A CA 1
ATOM 936 C C . SER A 1 120 ? 54.972 -20.830 36.925 1.00 40.22 120 SER A C 1
ATOM 938 O O . SER A 1 120 ? 54.938 -19.812 37.601 1.00 40.22 120 SER A O 1
ATOM 940 N N . VAL A 1 121 ? 54.952 -22.069 37.435 1.00 50.47 121 VAL A N 1
ATOM 941 C CA . VAL A 1 121 ? 55.578 -22.573 38.689 1.00 50.47 121 VAL A CA 1
ATOM 942 C C . VAL A 1 121 ? 55.214 -21.965 40.074 1.00 50.47 121 VAL A C 1
ATOM 944 O O . VAL A 1 121 ? 55.589 -20.849 40.404 1.00 50.47 121 VAL A O 1
ATOM 947 N N . ASP A 1 122 ? 54.564 -22.833 40.871 1.00 42.81 122 ASP A N 1
ATOM 948 C CA . ASP A 1 122 ? 54.747 -23.243 42.289 1.00 42.81 122 ASP A CA 1
ATOM 949 C C . ASP A 1 122 ? 54.855 -22.218 43.444 1.00 42.81 122 ASP A C 1
ATOM 951 O O . ASP A 1 122 ? 55.677 -21.308 43.412 1.00 42.81 122 ASP A O 1
ATOM 955 N N . THR A 1 123 ? 54.074 -22.421 44.521 1.00 45.59 123 THR A N 1
ATOM 956 C CA . THR A 1 123 ? 54.537 -22.772 45.893 1.00 45.59 123 THR A CA 1
ATOM 957 C C . THR A 1 123 ? 53.365 -22.729 46.898 1.00 45.59 123 THR A C 1
ATOM 959 O O . THR A 1 123 ? 52.619 -21.757 47.001 1.00 45.59 123 THR A O 1
ATOM 962 N N . THR A 1 124 ? 53.249 -23.811 47.662 1.00 44.53 124 THR A N 1
ATOM 963 C CA . THR A 1 124 ? 52.431 -24.107 48.852 1.00 44.53 124 THR A CA 1
ATOM 964 C C . THR A 1 124 ? 52.421 -23.023 49.947 1.00 44.53 124 THR A C 1
ATOM 966 O O . THR A 1 124 ? 53.482 -22.518 50.294 1.00 44.53 124 THR A O 1
ATOM 969 N N . SER A 1 125 ? 51.272 -22.768 50.599 1.00 46.41 125 SER A N 1
ATOM 970 C CA . SER A 1 125 ? 51.180 -22.548 52.064 1.00 46.41 125 SER A CA 1
ATOM 971 C C . SER A 1 125 ? 49.724 -22.447 52.548 1.00 46.41 125 SER A C 1
ATOM 973 O O . SER A 1 125 ? 48.876 -21.832 51.909 1.00 46.41 125 SER A O 1
ATOM 975 N N . GLU A 1 126 ? 49.471 -23.054 53.707 1.00 42.94 126 GLU A N 1
ATOM 976 C CA . GLU A 1 126 ? 48.207 -23.135 54.444 1.00 42.94 126 GLU A CA 1
ATOM 977 C C . GLU A 1 126 ? 47.705 -21.798 55.021 1.00 42.94 126 GLU A C 1
ATOM 979 O O . GLU A 1 126 ? 48.482 -20.859 55.197 1.00 42.94 126 GLU A O 1
ATOM 984 N N . GLY A 1 127 ? 46.426 -21.758 55.434 1.00 38.28 127 GLY A N 1
ATOM 985 C CA . GLY A 1 127 ? 45.974 -20.795 56.447 1.00 38.28 127 GLY A CA 1
ATOM 986 C C . GLY A 1 127 ? 44.477 -20.466 56.494 1.00 38.28 127 GLY A C 1
ATOM 987 O O . GLY A 1 127 ? 44.029 -19.518 55.866 1.00 38.28 127 GLY A O 1
ATOM 988 N N . THR A 1 128 ? 43.760 -21.163 57.384 1.00 35.38 128 THR A N 1
ATOM 989 C CA . THR A 1 128 ? 42.697 -20.654 58.291 1.00 35.38 128 THR A CA 1
ATOM 990 C C . THR A 1 128 ? 41.405 -19.993 57.771 1.00 35.38 128 THR A C 1
ATOM 992 O O . THR A 1 128 ? 41.359 -18.853 57.322 1.00 35.38 128 THR A O 1
ATOM 995 N N . THR A 1 129 ? 40.308 -20.701 58.067 1.00 43.78 129 THR A N 1
ATOM 996 C CA . THR A 1 129 ? 38.979 -20.239 58.504 1.00 43.78 129 THR A CA 1
ATOM 997 C C . THR A 1 129 ? 38.929 -18.840 59.125 1.00 43.78 129 THR A C 1
ATOM 999 O O . THR A 1 129 ? 39.593 -18.609 60.126 1.00 43.78 129 THR A O 1
ATOM 1002 N N . ASN A 1 130 ? 38.020 -17.994 58.625 1.00 44.41 130 ASN A N 1
ATOM 1003 C CA . ASN A 1 130 ? 37.249 -16.982 59.368 1.00 44.41 130 ASN A CA 1
ATOM 1004 C C . ASN A 1 130 ? 35.969 -16.715 58.547 1.00 44.41 130 ASN A C 1
ATOM 1006 O O . ASN A 1 130 ? 36.044 -16.320 57.391 1.00 44.41 130 ASN A O 1
ATOM 1010 N N . GLN A 1 131 ? 34.796 -17.208 58.945 1.00 37.81 131 GLN A N 1
ATOM 1011 C CA . GLN A 1 131 ? 33.895 -16.674 59.974 1.00 37.81 131 GLN A CA 1
ATOM 1012 C C . GLN A 1 131 ? 33.442 -15.229 59.697 1.00 37.81 131 GLN A C 1
ATOM 1014 O O . GLN A 1 131 ? 34.269 -14.322 59.697 1.00 37.81 131 GLN A O 1
ATOM 1019 N N . SER A 1 132 ? 32.118 -15.057 59.544 1.00 44.25 132 SER A N 1
ATOM 1020 C CA . SER A 1 132 ? 31.267 -13.920 59.976 1.00 44.25 132 SER A CA 1
ATOM 1021 C C . SER A 1 132 ? 30.229 -13.554 58.906 1.00 44.25 132 SER A C 1
ATOM 1023 O O . SER A 1 132 ? 30.582 -13.169 57.802 1.00 44.25 132 SER A O 1
ATOM 1025 N N . HIS A 1 133 ? 28.947 -13.878 59.127 1.00 43.06 133 HIS A N 1
ATOM 1026 C CA . HIS A 1 133 ? 27.915 -12.979 59.694 1.00 43.06 133 HIS A CA 1
ATOM 1027 C C . HIS A 1 133 ? 27.354 -12.025 58.614 1.00 43.06 133 HIS A C 1
ATOM 1029 O O . HIS A 1 133 ? 28.107 -11.410 57.886 1.00 43.06 133 HIS A O 1
ATOM 1035 N N . SER A 1 134 ? 26.059 -11.795 58.410 1.00 44.34 134 SER A N 1
ATOM 1036 C CA . SER A 1 134 ? 24.822 -12.228 59.058 1.00 44.34 134 SER A CA 1
ATOM 1037 C C . SER A 1 134 ? 23.641 -11.596 58.291 1.00 44.34 134 SER A C 1
ATOM 1039 O O . SER A 1 134 ? 23.735 -10.453 57.866 1.00 44.34 134 SER A O 1
ATOM 1041 N N . ARG A 1 135 ? 22.544 -12.359 58.148 1.00 39.56 135 ARG A N 1
ATOM 1042 C CA . ARG A 1 135 ? 21.109 -12.004 58.336 1.00 39.56 135 ARG A CA 1
ATOM 1043 C C . ARG A 1 135 ? 20.693 -10.526 58.138 1.00 39.56 135 ARG A C 1
ATOM 1045 O O . ARG A 1 135 ? 21.188 -9.649 58.825 1.00 39.56 135 ARG A O 1
ATOM 1052 N N . SER A 1 136 ? 19.646 -10.195 57.378 1.00 49.41 136 SER A N 1
ATOM 1053 C CA . SER A 1 136 ? 18.208 -10.304 57.746 1.00 49.41 136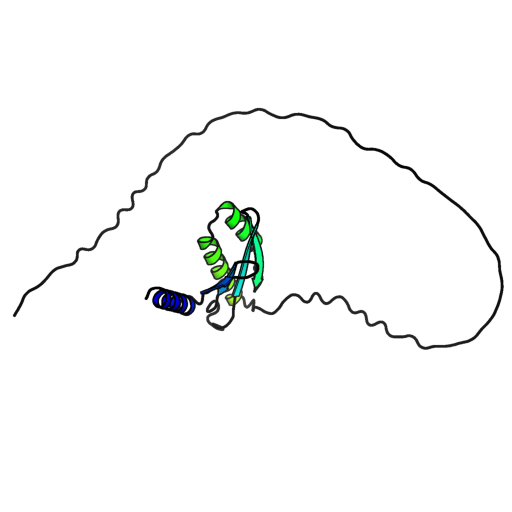 SER A CA 1
ATOM 1054 C C . SER A 1 136 ? 17.415 -9.500 56.685 1.00 49.41 136 SER A C 1
ATOM 1056 O O . SER A 1 136 ? 17.897 -8.469 56.242 1.00 49.41 136 SER A O 1
ATOM 1058 N N . ARG A 1 137 ? 16.356 -9.972 56.010 1.00 41.62 137 ARG A N 1
ATOM 1059 C CA . ARG A 1 137 ? 14.972 -10.351 56.384 1.00 41.62 137 ARG A CA 1
ATOM 1060 C C . ARG A 1 137 ? 14.109 -9.204 56.948 1.00 41.62 137 ARG A C 1
ATOM 1062 O O . ARG A 1 137 ? 14.225 -8.907 58.124 1.00 41.62 137 ARG A O 1
ATOM 1069 N N . SER A 1 138 ? 13.158 -8.701 56.148 1.00 41.19 138 SER A N 1
ATOM 1070 C CA . SER A 1 138 ? 11.684 -8.600 56.376 1.00 41.19 138 SER A CA 1
ATOM 1071 C C . SER A 1 138 ? 11.119 -7.545 55.393 1.00 41.19 138 SER A C 1
ATOM 1073 O O . SER A 1 138 ? 11.764 -6.526 55.202 1.00 41.19 138 SER A O 1
ATOM 1075 N N . LYS A 1 139 ? 10.107 -7.781 54.546 1.00 43.41 139 LYS A N 1
ATOM 1076 C CA . LYS A 1 139 ? 8.705 -8.228 54.694 1.00 43.41 139 LYS A CA 1
ATOM 1077 C C . LYS A 1 139 ? 7.728 -7.055 54.945 1.00 43.41 139 LYS A C 1
ATOM 1079 O O . LYS A 1 139 ? 7.869 -6.357 55.938 1.00 43.41 139 LYS A O 1
ATOM 1084 N N . ASN A 1 140 ? 6.684 -7.015 54.094 1.00 35.28 140 ASN A N 1
ATOM 1085 C CA . ASN A 1 140 ? 5.323 -6.460 54.274 1.00 35.28 140 ASN A CA 1
ATOM 1086 C C . ASN A 1 140 ? 5.068 -4.950 53.986 1.00 35.28 140 ASN A C 1
ATOM 1088 O O . ASN A 1 140 ? 5.532 -4.109 54.740 1.00 35.28 140 ASN A O 1
ATOM 1092 N N . GLN A 1 141 ? 4.224 -4.595 52.993 1.00 42.16 141 GLN A N 1
ATOM 1093 C CA . GLN A 1 141 ? 2.754 -4.365 53.100 1.00 42.16 141 GLN A CA 1
ATOM 1094 C C . GLN A 1 141 ? 2.147 -3.658 51.855 1.00 42.16 141 GLN A C 1
ATOM 1096 O O . GLN A 1 141 ? 2.665 -2.645 51.403 1.00 42.16 141 GLN A O 1
ATOM 1101 N N . ASP A 1 142 ? 1.011 -4.176 51.374 1.00 40.38 142 ASP A N 1
ATOM 1102 C CA . ASP A 1 142 ? -0.041 -3.508 50.566 1.00 40.38 142 ASP A CA 1
ATOM 1103 C C . ASP A 1 142 ? -1.155 -2.983 51.522 1.00 40.38 142 ASP A C 1
ATOM 1105 O O . ASP A 1 142 ? -1.097 -3.292 52.715 1.00 40.38 142 ASP A O 1
ATOM 1109 N N . PRO A 1 143 ? -2.308 -2.428 51.076 1.00 61.56 143 PRO A N 1
ATOM 1110 C CA . PRO A 1 143 ? -2.590 -1.327 50.138 1.00 61.56 143 PRO A CA 1
ATOM 1111 C C . PRO A 1 143 ? -3.543 -0.272 50.785 1.00 61.56 143 PRO A C 1
ATOM 1113 O O . PRO A 1 143 ? -4.135 -0.522 51.838 1.00 61.56 143 PRO A O 1
ATOM 1116 N N . ARG A 1 144 ? -3.816 0.894 50.161 1.00 37.03 144 ARG A N 1
ATOM 1117 C CA . ARG A 1 144 ? -5.024 1.685 50.521 1.00 37.03 144 ARG A CA 1
ATOM 1118 C C . ARG A 1 144 ? -5.562 2.620 49.431 1.00 37.03 144 ARG A C 1
ATOM 1120 O O . ARG A 1 144 ? -4.838 3.367 48.792 1.00 37.03 144 ARG A O 1
ATOM 1127 N N . ALA A 1 145 ? -6.888 2.565 49.315 1.00 41.12 145 ALA A N 1
ATOM 1128 C CA . ALA A 1 145 ? -7.798 3.199 48.366 1.00 41.12 145 ALA A CA 1
ATOM 1129 C C . ALA A 1 145 ? -8.176 4.669 48.643 1.00 41.12 145 ALA A C 1
ATOM 1131 O O . ALA A 1 145 ? -8.057 5.127 49.780 1.00 41.12 145 ALA A O 1
ATOM 1132 N N . LYS A 1 146 ? -8.794 5.313 47.628 1.00 48.03 146 LYS A N 1
ATOM 1133 C CA . LYS A 1 146 ? -10.050 6.128 47.613 1.00 48.03 146 LYS A CA 1
ATOM 1134 C C . LYS A 1 146 ? -10.016 7.086 46.400 1.00 48.03 146 LYS A C 1
ATOM 1136 O O . LYS A 1 146 ? -8.936 7.505 46.030 1.00 48.03 146 LYS A O 1
ATOM 1141 N N . ARG A 1 147 ? -11.081 7.595 45.771 1.00 39.25 147 ARG A N 1
ATOM 1142 C CA . ARG A 1 147 ? -12.549 7.410 45.674 1.00 39.25 147 ARG A CA 1
ATOM 1143 C C . ARG A 1 147 ? -13.009 8.672 44.900 1.00 39.25 147 ARG A C 1
ATOM 1145 O O . ARG A 1 147 ? -12.565 9.750 45.275 1.00 39.25 147 ARG A O 1
ATOM 1152 N N . GLY A 1 148 ? -13.921 8.574 43.926 1.00 34.16 148 GLY A N 1
ATOM 1153 C CA . GLY A 1 148 ? -14.759 9.718 43.504 1.00 34.16 148 GLY A CA 1
ATOM 1154 C C . GLY A 1 148 ? -14.880 9.955 41.993 1.00 34.16 148 GLY A C 1
ATOM 1155 O O . GLY A 1 148 ? -13.911 10.326 41.348 1.00 34.16 148 GLY A O 1
ATOM 1156 N N . ALA A 1 149 ? -16.093 9.770 41.464 1.00 44.34 149 ALA A N 1
ATOM 1157 C CA . ALA A 1 149 ? -16.535 10.090 40.099 1.00 44.34 149 ALA A CA 1
ATOM 1158 C C . ALA A 1 149 ? -17.547 11.290 40.130 1.00 44.34 149 ALA A C 1
ATOM 1160 O O . ALA A 1 149 ? -17.641 11.925 41.180 1.00 44.34 149 ALA A O 1
ATOM 1161 N N . PRO A 1 150 ? -18.283 11.644 39.046 1.00 60.19 150 PRO A N 1
ATOM 1162 C CA . PRO A 1 150 ? -18.324 12.958 38.370 1.00 60.19 150 PRO A CA 1
ATOM 1163 C C . PRO A 1 150 ? -19.626 13.776 38.610 1.00 60.19 150 PRO A C 1
ATOM 1165 O O . PRO A 1 150 ? -20.447 13.388 39.442 1.00 60.19 150 PRO A O 1
ATOM 1168 N N . PRO A 1 151 ? -19.850 14.906 37.896 1.00 52.25 151 PRO A N 1
ATOM 1169 C CA . PRO A 1 151 ? -20.977 14.992 36.925 1.00 52.25 151 PRO A CA 1
ATOM 1170 C C . PRO A 1 151 ? -20.643 15.850 35.664 1.00 52.25 151 PRO A C 1
ATOM 1172 O O . PRO A 1 151 ? -19.799 16.732 35.736 1.00 52.25 151 PRO A O 1
ATOM 1175 N N . ARG A 1 152 ? -21.074 15.538 34.426 1.00 40.53 152 ARG A N 1
ATOM 1176 C CA . ARG A 1 152 ? -22.398 15.553 33.735 1.00 40.53 152 ARG A CA 1
ATOM 1177 C C . ARG A 1 152 ? -22.766 16.914 33.096 1.00 40.53 152 ARG A C 1
ATOM 1179 O O . ARG A 1 152 ? -22.761 17.922 33.792 1.00 40.53 152 ARG A O 1
ATOM 1186 N N . SER A 1 153 ? -23.249 16.836 31.838 1.00 40.22 153 SER A N 1
ATOM 1187 C CA . SER A 1 153 ? -24.103 17.787 31.064 1.00 40.22 153 SER A CA 1
ATOM 1188 C C . SER A 1 153 ? -23.370 18.526 29.925 1.00 40.22 153 SER A C 1
ATOM 1190 O O . SER A 1 153 ? -22.236 18.928 30.121 1.00 40.22 153 SER A O 1
ATOM 1192 N N . THR A 1 154 ? -23.891 18.769 28.713 1.00 38.12 154 THR A N 1
ATOM 1193 C CA . THR A 1 154 ? -25.166 18.484 28.013 1.00 38.12 154 THR A CA 1
ATOM 1194 C C . THR A 1 154 ? -25.032 18.990 26.559 1.00 38.12 154 THR A C 1
ATOM 1196 O O . THR A 1 154 ? -24.331 19.969 26.333 1.00 38.12 154 THR A O 1
ATOM 1199 N N . ALA A 1 155 ? -25.820 18.401 25.649 1.00 41.09 155 ALA A N 1
ATOM 1200 C CA . ALA A 1 155 ? -26.393 18.982 24.418 1.00 41.09 155 ALA A CA 1
ATOM 1201 C C . ALA A 1 155 ? -25.545 19.129 23.126 1.00 41.09 155 ALA A C 1
ATOM 1203 O O . ALA A 1 155 ? -24.611 19.916 23.026 1.00 41.09 155 ALA A O 1
ATOM 1204 N N . SER A 1 156 ? -25.999 18.411 22.089 1.00 41.06 156 SER A N 1
ATOM 1205 C CA . SER A 1 156 ? -25.838 18.710 20.651 1.00 41.06 156 SER A CA 1
ATOM 1206 C C . SER A 1 156 ? -26.739 19.894 20.228 1.00 41.06 156 SER A C 1
ATOM 1208 O O . SER A 1 156 ? -27.634 20.249 21.000 1.00 41.06 156 SER A O 1
ATOM 1210 N N . PRO A 1 157 ? -26.589 20.476 19.014 1.00 50.56 157 PRO A N 1
ATOM 1211 C CA . PRO A 1 157 ? -27.318 19.922 17.857 1.00 50.56 157 PRO A CA 1
ATOM 1212 C C . PRO A 1 157 ? -26.651 20.037 16.460 1.00 50.56 157 PRO A C 1
ATOM 1214 O O . PRO A 1 157 ? -25.925 20.969 16.138 1.00 50.56 157 PRO A O 1
ATOM 1217 N N . LEU A 1 158 ? -26.997 19.034 15.644 1.00 44.88 158 LEU A N 1
ATOM 1218 C CA . LEU A 1 158 ? -27.223 18.957 14.188 1.00 44.88 158 LEU A CA 1
ATOM 1219 C C . LEU A 1 158 ? -27.071 20.232 13.327 1.00 44.88 158 LEU A C 1
ATOM 1221 O O . LEU A 1 158 ? -27.805 21.195 13.529 1.00 44.88 158 LEU A O 1
ATOM 1225 N N . THR A 1 159 ? -26.338 20.121 12.209 1.00 52.38 159 THR A N 1
ATOM 1226 C CA . THR A 1 159 ? -26.748 20.718 10.922 1.00 52.38 159 THR A CA 1
ATOM 1227 C C . THR A 1 159 ? -26.470 19.767 9.752 1.00 52.38 159 THR A C 1
ATOM 1229 O O . THR A 1 159 ? -25.364 19.276 9.536 1.00 52.38 159 THR A O 1
ATOM 1232 N N . SER A 1 160 ? -27.543 19.485 9.014 1.00 44.12 160 SER A N 1
ATOM 1233 C CA . SER A 1 160 ? -27.588 18.747 7.755 1.00 44.12 160 SER A CA 1
ATOM 1234 C C . SER A 1 160 ? -27.031 19.580 6.600 1.00 44.12 160 SER A C 1
ATOM 1236 O O . SER A 1 160 ? -27.338 20.763 6.485 1.00 44.12 160 SER A O 1
ATOM 1238 N N . GLY A 1 161 ? -26.315 18.934 5.680 1.00 42.88 161 GLY A N 1
ATOM 1239 C CA . GLY A 1 161 ? -25.890 19.518 4.408 1.00 42.88 161 GLY A CA 1
ATOM 1240 C C . GLY A 1 161 ? -25.794 18.453 3.319 1.00 42.88 161 GLY A C 1
ATOM 1241 O O . GLY A 1 161 ? -24.715 17.964 3.007 1.00 42.88 161 GLY A O 1
ATOM 1242 N N . SER A 1 162 ? -26.942 18.067 2.763 1.00 49.91 162 SER A N 1
ATOM 1243 C CA . SER A 1 162 ? -27.051 17.219 1.571 1.00 49.91 162 SER A CA 1
ATOM 1244 C C . SER A 1 162 ? -26.520 17.978 0.349 1.00 49.91 162 SER A C 1
ATOM 1246 O O . SER A 1 162 ? -27.156 18.930 -0.100 1.00 49.91 162 SER A O 1
ATOM 1248 N N . VAL A 1 163 ? -25.403 17.534 -0.234 1.00 49.69 163 VAL A N 1
ATOM 1249 C CA . VAL A 1 163 ? -24.948 17.992 -1.556 1.00 49.69 163 VAL A CA 1
ATOM 1250 C C . VAL A 1 163 ? -25.279 16.918 -2.588 1.00 49.69 163 VAL A C 1
ATOM 1252 O O . VAL A 1 163 ? -24.603 15.898 -2.721 1.00 49.69 163 VAL A O 1
ATOM 1255 N N . THR A 1 164 ? -26.362 17.150 -3.322 1.00 51.53 164 THR A N 1
ATOM 1256 C CA . THR A 1 164 ? -26.800 16.334 -4.452 1.00 51.53 164 THR A CA 1
ATOM 1257 C C . THR A 1 164 ? -25.794 16.449 -5.603 1.00 51.53 164 THR A C 1
ATOM 1259 O O . THR A 1 164 ? -25.635 17.510 -6.205 1.00 51.53 164 THR A O 1
ATOM 1262 N N . ARG A 1 165 ? -25.133 15.336 -5.947 1.00 52.44 165 ARG A N 1
ATOM 1263 C CA . ARG A 1 165 ? -24.358 15.179 -7.190 1.00 52.44 165 ARG A CA 1
ATOM 1264 C C . ARG A 1 165 ? -25.284 15.338 -8.403 1.00 52.44 165 ARG A C 1
ATOM 1266 O O . ARG A 1 165 ? -26.140 14.488 -8.631 1.00 52.44 165 ARG A O 1
ATOM 1273 N N . ARG A 1 166 ? -25.067 16.361 -9.232 1.00 54.19 166 ARG A N 1
ATOM 1274 C CA . ARG A 1 166 ? -25.582 16.414 -10.612 1.00 54.19 166 ARG A CA 1
ATOM 1275 C C . ARG A 1 166 ? -24.435 16.136 -11.584 1.00 54.19 166 ARG A C 1
ATOM 1277 O O . ARG A 1 166 ? -23.510 16.928 -11.692 1.00 54.19 166 ARG A O 1
ATOM 1284 N N . SER A 1 167 ? -24.487 14.989 -12.263 1.00 63.00 167 SER A N 1
ATOM 1285 C CA . SER A 1 167 ? -23.636 14.672 -13.420 1.00 63.00 167 SER A CA 1
ATOM 1286 C C . SER A 1 167 ? -24.369 15.059 -14.711 1.00 63.00 167 SER A C 1
ATOM 1288 O O . SER A 1 167 ? -25.542 14.696 -14.837 1.00 63.00 167 SER A O 1
ATOM 1290 N N . PRO A 1 168 ? -23.733 15.736 -15.682 1.00 63.22 168 PRO A N 1
ATOM 1291 C CA . PRO A 1 168 ? -24.292 15.885 -17.019 1.00 63.22 168 PRO A CA 1
ATOM 1292 C C . PRO A 1 168 ? -24.056 14.599 -17.821 1.00 63.22 168 PRO A C 1
ATOM 1294 O O . PRO A 1 168 ? -22.921 14.155 -17.986 1.00 63.22 168 PRO A O 1
ATOM 1297 N N . ARG A 1 169 ? -25.138 13.989 -18.315 1.00 57.22 169 ARG A N 1
ATOM 1298 C CA . ARG A 1 169 ? -25.082 12.960 -19.360 1.00 57.22 169 ARG A CA 1
ATOM 1299 C C . ARG A 1 169 ? -24.911 13.671 -20.702 1.00 57.22 169 ARG A C 1
ATOM 1301 O O . ARG A 1 169 ? -25.767 14.473 -21.063 1.00 57.22 169 ARG A O 1
ATOM 1308 N N . PHE A 1 170 ? -23.841 13.371 -21.431 1.00 51.97 170 PHE A N 1
ATOM 1309 C CA . PHE A 1 170 ? -23.759 13.710 -22.849 1.00 51.97 170 PHE A CA 1
ATOM 1310 C C . PHE A 1 170 ? -24.608 12.714 -23.640 1.00 51.97 170 PHE A C 1
ATOM 1312 O O . PHE A 1 170 ? -24.484 11.500 -23.472 1.00 51.97 170 PHE A O 1
ATOM 1319 N N . ALA A 1 171 ? -25.525 13.259 -24.435 1.00 51.38 171 ALA A N 1
ATOM 1320 C CA . ALA A 1 171 ? -26.422 12.527 -25.310 1.00 51.38 171 ALA A CA 1
ATOM 1321 C C . ALA A 1 171 ? -25.643 11.880 -26.465 1.00 51.38 171 ALA A C 1
ATOM 1323 O O . ALA A 1 171 ? -24.766 12.507 -27.058 1.00 51.38 171 ALA A O 1
ATOM 1324 N N . ALA A 1 172 ? -25.985 10.631 -26.781 1.00 43.88 172 ALA A N 1
ATOM 1325 C CA . ALA A 1 172 ? -25.577 9.978 -28.014 1.00 43.88 172 ALA A CA 1
ATOM 1326 C C . ALA A 1 172 ? -26.369 10.593 -29.178 1.00 43.88 172 ALA A C 1
ATOM 1328 O O . ALA A 1 172 ? -27.599 10.623 -29.134 1.00 43.88 172 ALA A O 1
ATOM 1329 N N . ALA A 1 173 ? -25.667 11.095 -30.192 1.00 54.62 173 ALA A N 1
ATOM 1330 C CA . ALA A 1 173 ? -26.272 11.445 -31.466 1.00 54.62 173 ALA A CA 1
ATOM 1331 C C . ALA A 1 173 ? -26.425 10.163 -32.291 1.00 54.62 173 ALA A C 1
ATOM 1333 O O . ALA A 1 173 ? -25.444 9.569 -32.735 1.00 54.62 173 ALA A O 1
ATOM 1334 N N . ASP A 1 174 ? -27.675 9.741 -32.433 1.00 48.28 174 ASP A N 1
ATOM 1335 C CA . ASP A 1 174 ? -28.141 8.875 -33.504 1.00 48.28 174 ASP A CA 1
ATOM 1336 C C . ASP A 1 174 ? -28.087 9.659 -34.823 1.00 48.28 174 ASP A C 1
ATOM 1338 O O . ASP A 1 174 ? -28.583 10.784 -34.909 1.00 48.28 174 ASP A O 1
ATOM 1342 N N . ALA A 1 175 ? -27.454 9.078 -35.835 1.00 54.97 175 ALA A N 1
ATOM 1343 C CA . ALA A 1 175 ? -27.561 9.519 -37.217 1.00 54.97 175 ALA A CA 1
ATOM 1344 C C . ALA A 1 175 ? -27.335 8.310 -38.128 1.00 54.97 175 ALA A C 1
ATOM 1346 O O . ALA A 1 175 ? -26.258 8.098 -38.684 1.00 54.97 175 ALA A O 1
ATOM 1347 N N . GLY A 1 176 ? -28.376 7.494 -38.272 1.00 50.72 176 GLY A N 1
ATOM 1348 C CA . GLY A 1 176 ? -28.558 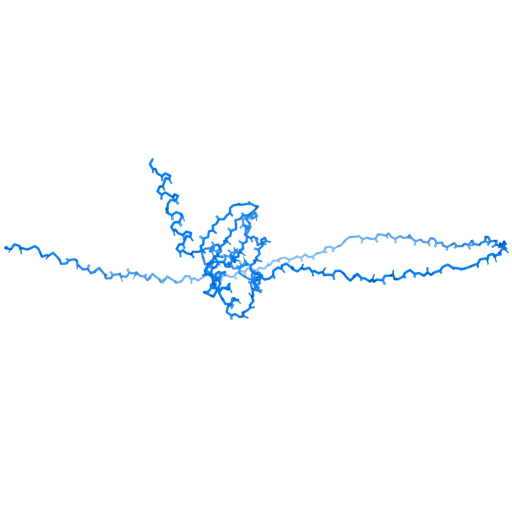6.708 -39.482 1.00 50.72 176 GLY A CA 1
ATOM 1349 C C . GLY A 1 176 ? -29.035 7.596 -40.637 1.00 50.72 176 GLY A C 1
ATOM 1350 O O . GLY A 1 176 ? -29.987 8.347 -40.464 1.00 50.72 176 GLY A O 1
ATOM 1351 N N . ASN A 1 177 ? -28.392 7.496 -41.806 1.00 50.09 177 ASN A N 1
ATOM 1352 C CA . ASN A 1 177 ? -29.024 7.269 -43.121 1.00 50.09 177 ASN A CA 1
ATOM 1353 C C . ASN A 1 177 ? -27.921 7.140 -44.195 1.00 50.09 177 ASN A C 1
ATOM 1355 O O . ASN A 1 177 ? -27.058 8.003 -44.292 1.00 50.09 177 ASN A O 1
ATOM 1359 N N . ARG A 1 178 ? -27.797 5.984 -44.862 1.00 48.12 178 ARG A N 1
ATOM 1360 C CA . ARG A 1 178 ? -28.233 5.718 -46.254 1.00 48.12 178 ARG A CA 1
ATOM 1361 C C . ARG A 1 178 ? -27.758 6.759 -47.280 1.00 48.12 178 ARG A C 1
ATOM 1363 O O . ARG A 1 178 ? -28.313 7.850 -47.327 1.00 48.12 178 ARG A O 1
ATOM 1370 N N . HIS A 1 179 ? -26.827 6.361 -48.148 1.00 45.94 179 HIS A N 1
ATOM 1371 C CA . HIS A 1 179 ? -27.085 6.003 -49.551 1.00 45.94 179 HIS A CA 1
ATOM 1372 C C . HIS A 1 179 ? -25.934 5.157 -50.096 1.00 45.94 179 HIS A C 1
ATOM 1374 O O . HIS A 1 179 ? -24.786 5.396 -49.663 1.00 45.94 179 HIS A O 1
#

Sequence (179 aa):
MGKKNLDEAIMWYNKFLGFRVVAGEGVKFVFSKVDMQSPDDEYSFCIKVNKDEYSLIQCTPLLKDTEELVKDLNCTNDLFKFVRIMRARFQAAAIKGVHPATSLCTNTSSTPISSPPAASVDTTSEGTTNQSHSRSRSKNQDPRAKRGAPPRSTASPLTSGSVTRRSPRFAAADAGNRH

Organism: Triticum urartu (NCBI:txid4572)

Radius of gyration: 33.92 Å; chains: 1; bounding box: 85×45×110 Å